Protein AF-G9QRS9-F1 (afdb_monomer)

Radius of gyration: 17.18 Å; Cα contacts (8 Å, |Δi|>4): 178; chains: 1; bounding box: 40×22×51 Å

Mean predicted aligned error: 3.53 Å

Structure (mmCIF, N/CA/C/O backbone):
data_AF-G9QRS9-F1
#
_entry.id   AF-G9QRS9-F1
#
loop_
_atom_site.group_PDB
_atom_site.id
_atom_site.type_symbol
_atom_site.lab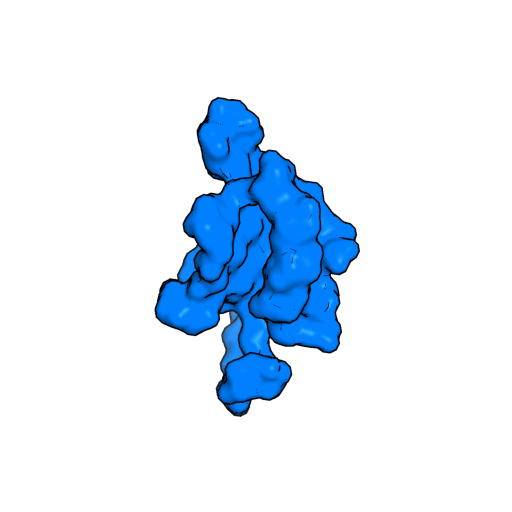el_atom_id
_atom_site.label_alt_id
_atom_site.label_comp_id
_atom_site.label_asym_id
_atom_site.label_entity_id
_atom_site.label_seq_id
_atom_site.pdbx_PDB_ins_code
_atom_site.Cartn_x
_atom_site.Cartn_y
_atom_site.Cartn_z
_atom_site.occupancy
_atom_site.B_iso_or_equiv
_atom_site.auth_seq_id
_atom_site.auth_comp_id
_atom_site.auth_asym_id
_atom_site.auth_atom_id
_atom_site.pdbx_PDB_model_num
ATOM 1 N N . VAL A 1 1 ? -3.409 -12.843 6.673 1.00 89.19 1 VAL A N 1
ATOM 2 C CA . VAL A 1 1 ? -2.156 -12.050 6.607 1.00 89.19 1 VAL A CA 1
ATOM 3 C C . VAL A 1 1 ? -1.038 -12.963 6.143 1.00 89.19 1 VAL A C 1
ATOM 5 O O . VAL A 1 1 ? -0.947 -14.068 6.663 1.00 89.19 1 VAL A O 1
ATOM 8 N N . LYS A 1 2 ? -0.252 -12.552 5.145 1.00 95.81 2 LYS A N 1
ATOM 9 C CA . LYS A 1 2 ? 0.792 -13.395 4.524 1.00 95.81 2 LYS A CA 1
ATOM 10 C C . LYS A 1 2 ? 2.198 -12.785 4.576 1.00 95.81 2 LYS A C 1
ATOM 12 O O . LYS A 1 2 ? 3.164 -13.448 4.230 1.00 95.81 2 LYS A O 1
ATOM 17 N N . GLY A 1 3 ? 2.317 -11.537 5.019 1.00 97.12 3 GLY A N 1
ATOM 18 C CA . GLY A 1 3 ? 3.588 -10.843 5.198 1.00 97.12 3 GLY A CA 1
ATOM 19 C C . GLY A 1 3 ? 3.394 -9.604 6.060 1.00 97.12 3 GLY A C 1
ATOM 20 O O . GLY A 1 3 ? 2.289 -9.061 6.111 1.00 97.12 3 GLY A O 1
ATOM 21 N N . LEU A 1 4 ? 4.452 -9.178 6.746 1.00 97.06 4 LEU A N 1
ATOM 22 C CA . LEU A 1 4 ? 4.439 -8.016 7.629 1.00 97.06 4 LEU A CA 1
ATOM 23 C C . LEU A 1 4 ? 5.805 -7.335 7.619 1.00 97.06 4 LEU A C 1
ATOM 25 O O . LEU A 1 4 ? 6.835 -8.001 7.715 1.00 97.06 4 LEU A O 1
ATOM 29 N N . ARG A 1 5 ? 5.808 -6.001 7.581 1.00 97.44 5 ARG A N 1
ATOM 30 C CA . ARG A 1 5 ? 6.998 -5.187 7.834 1.00 97.44 5 ARG A CA 1
ATOM 31 C C . ARG A 1 5 ? 6.631 -3.941 8.623 1.00 97.44 5 ARG A C 1
ATOM 33 O O . ARG A 1 5 ? 5.627 -3.295 8.349 1.00 97.44 5 ARG A O 1
ATOM 40 N N . GLN A 1 6 ? 7.484 -3.577 9.578 1.00 96.75 6 GLN A N 1
ATOM 41 C CA . GLN A 1 6 ? 7.361 -2.313 10.298 1.00 96.75 6 GLN A CA 1
ATOM 42 C C . GLN A 1 6 ? 8.429 -1.311 9.869 1.00 96.75 6 GLN A C 1
ATOM 44 O O . GLN A 1 6 ? 9.621 -1.631 9.813 1.00 96.75 6 GLN A O 1
ATOM 49 N N . PHE A 1 7 ? 8.005 -0.071 9.651 1.00 96.38 7 PHE A N 1
ATOM 50 C CA . PHE A 1 7 ? 8.874 1.068 9.379 1.00 96.38 7 PHE A CA 1
ATOM 51 C C . PHE A 1 7 ? 8.885 2.034 10.559 1.00 96.38 7 PHE A C 1
ATOM 53 O O . PHE A 1 7 ? 7.928 2.117 11.325 1.00 96.38 7 PHE A O 1
ATOM 60 N N . LYS A 1 8 ? 9.980 2.795 10.688 1.00 95.31 8 LYS A N 1
ATOM 61 C CA . LYS A 1 8 ? 10.140 3.830 11.726 1.00 95.31 8 LYS A CA 1
ATOM 62 C C . LYS A 1 8 ? 9.871 3.297 13.146 1.00 95.31 8 LYS A C 1
ATOM 64 O O . LYS A 1 8 ? 9.225 3.962 13.952 1.00 95.31 8 LYS A O 1
ATOM 69 N N . LYS A 1 9 ? 10.390 2.101 13.453 1.00 94.94 9 LYS A N 1
ATOM 70 C CA . LYS A 1 9 ? 10.217 1.387 14.737 1.00 94.94 9 LYS A CA 1
ATOM 71 C C . LYS A 1 9 ? 10.658 2.184 15.972 1.00 94.94 9 LYS A C 1
ATOM 73 O O . LYS A 1 9 ? 10.208 1.906 17.070 1.00 94.94 9 LYS A O 1
ATOM 78 N N . GLN A 1 10 ? 11.526 3.174 15.786 1.00 95.12 10 GLN A N 1
ATOM 79 C CA . GLN A 1 10 ? 11.988 4.097 16.821 1.00 95.12 10 GLN A CA 1
ATOM 80 C C . GLN A 1 10 ? 11.010 5.246 17.125 1.00 95.12 10 GLN A C 1
ATOM 82 O O . GLN A 1 10 ? 11.245 6.024 18.044 1.00 95.12 10 GLN A O 1
ATOM 87 N N . SER A 1 11 ? 9.961 5.420 16.317 1.00 93.94 11 SER A N 1
ATOM 88 C CA . SER A 1 11 ? 8.937 6.443 16.543 1.00 93.94 11 SER A CA 1
ATOM 89 C C . SER A 1 11 ? 7.872 5.953 17.527 1.00 93.94 11 SER A C 1
ATOM 91 O O . SER A 1 11 ? 7.732 4.755 17.756 1.00 93.94 11 SER A O 1
ATOM 93 N N . LYS A 1 12 ? 7.075 6.879 18.078 1.00 89.62 12 LYS A N 1
ATOM 94 C CA . LYS A 1 12 ? 5.943 6.538 18.962 1.00 89.62 12 LYS A CA 1
ATOM 95 C C . LYS A 1 12 ? 4.818 5.774 18.246 1.00 89.62 12 LYS A C 1
ATOM 97 O O . LYS A 1 12 ? 3.991 5.160 18.914 1.00 89.62 12 LYS A O 1
ATOM 102 N N . THR A 1 13 ? 4.805 5.816 16.914 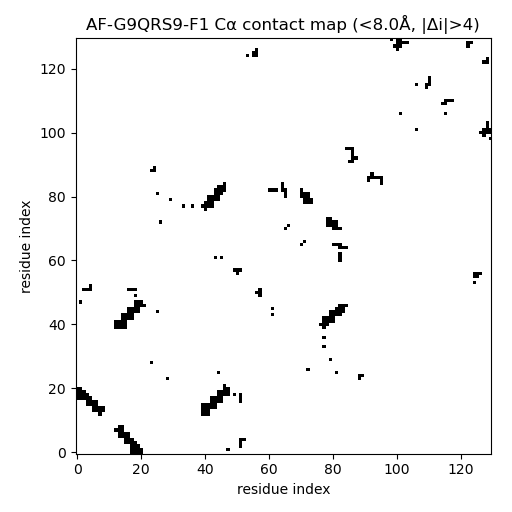1.00 92.94 13 THR A N 1
ATOM 103 C CA . THR A 1 13 ? 3.806 5.163 16.064 1.00 92.94 13 THR A CA 1
ATOM 104 C C . THR A 1 13 ? 4.509 4.520 14.868 1.00 92.94 13 THR A C 1
ATOM 106 O O . THR A 1 13 ? 4.518 5.094 13.776 1.00 92.94 13 THR A O 1
ATOM 109 N N . PRO A 1 14 ? 5.142 3.346 15.051 1.00 95.69 14 PRO A N 1
ATOM 110 C CA . PRO A 1 14 ? 5.672 2.578 13.934 1.00 95.69 14 PRO A CA 1
ATOM 111 C C . PRO A 1 14 ? 4.578 2.303 12.899 1.00 95.69 14 PRO A C 1
ATOM 113 O O . PRO A 1 14 ? 3.429 2.030 13.252 1.00 95.69 14 PRO A O 1
ATOM 116 N N . ILE A 1 15 ? 4.946 2.360 11.620 1.00 97.31 15 ILE A N 1
ATOM 117 C CA . ILE A 1 15 ? 4.031 2.057 10.516 1.00 97.31 15 ILE A CA 1
ATOM 118 C C . ILE A 1 15 ? 4.098 0.553 10.284 1.00 97.31 15 ILE A C 1
ATOM 120 O O . ILE A 1 15 ? 5.130 0.053 9.831 1.00 97.31 15 ILE A O 1
ATOM 124 N N . CYS A 1 16 ? 3.029 -0.164 10.610 1.00 97.75 16 CYS A N 1
ATOM 125 C CA . CYS A 1 16 ? 2.913 -1.595 10.371 1.00 97.75 16 CYS A CA 1
ATOM 126 C C . CYS A 1 16 ? 2.238 -1.823 9.020 1.00 97.75 16 CYS A C 1
ATOM 128 O O . CYS A 1 16 ? 1.069 -1.499 8.858 1.00 97.75 16 CYS A O 1
ATOM 130 N N . VAL A 1 17 ? 2.965 -2.369 8.050 1.00 98.31 17 VAL A N 1
ATOM 131 C CA . VAL A 1 17 ? 2.424 -2.711 6.732 1.00 98.31 17 VAL A CA 1
ATOM 132 C C . VAL A 1 17 ? 2.251 -4.220 6.653 1.00 98.31 17 VAL A C 1
ATOM 134 O O . VAL A 1 17 ? 3.200 -4.963 6.917 1.00 98.31 17 VAL A O 1
ATOM 137 N N . ILE A 1 18 ? 1.057 -4.680 6.285 1.00 98.19 18 ILE A N 1
ATOM 138 C CA . ILE A 1 18 ? 0.743 -6.102 6.143 1.00 98.19 18 ILE A CA 1
ATOM 139 C C . ILE A 1 18 ? 0.252 -6.436 4.739 1.00 98.19 18 ILE A C 1
ATOM 141 O O . ILE A 1 18 ? -0.519 -5.689 4.141 1.00 98.19 18 ILE A O 1
ATOM 145 N N . LYS A 1 19 ? 0.658 -7.608 4.244 1.00 98.00 19 LYS A N 1
ATOM 146 C CA . LYS A 1 19 ? 0.058 -8.219 3.057 1.00 98.00 19 LYS A CA 1
ATOM 147 C C . LYS A 1 19 ? -1.175 -9.008 3.444 1.00 98.00 19 LYS A C 1
ATOM 149 O O . LYS A 1 19 ? -1.112 -9.897 4.313 1.00 98.00 19 LYS A O 1
ATOM 154 N N . PHE A 1 20 ? -2.268 -8.739 2.751 1.00 96.81 20 PHE A N 1
ATOM 155 C CA . PHE A 1 20 ? -3.512 -9.457 2.932 1.00 96.81 20 PHE A CA 1
ATOM 156 C C . PHE A 1 20 ? -3.986 -10.051 1.610 1.00 96.81 20 PHE A C 1
ATOM 158 O O . PHE A 1 20 ? -4.206 -9.350 0.632 1.00 96.81 20 PHE A O 1
ATOM 165 N N . GLU A 1 21 ? -4.118 -11.373 1.601 1.00 95.19 21 GLU A N 1
ATOM 166 C CA . GLU A 1 21 ? -4.853 -12.089 0.568 1.00 95.19 21 GLU A CA 1
ATOM 167 C C . GLU A 1 21 ? -6.334 -11.927 0.899 1.00 95.19 21 GLU A C 1
ATOM 169 O O . GLU A 1 21 ? -6.811 -12.479 1.894 1.00 95.19 21 GLU A O 1
ATOM 174 N N . LYS A 1 22 ? -6.997 -11.054 0.142 1.00 91.31 22 LYS A N 1
ATOM 175 C CA . LYS A 1 22 ? -8.327 -10.553 0.461 1.00 91.31 22 LYS A CA 1
ATOM 176 C C . LYS A 1 22 ? -9.372 -11.651 0.279 1.00 91.31 22 LYS A C 1
ATOM 178 O O . LYS A 1 22 ? -9.639 -12.092 -0.830 1.00 91.31 22 LYS A O 1
ATOM 183 N N . ASP A 1 23 ? -9.949 -12.082 1.395 1.00 93.56 23 ASP A N 1
ATOM 184 C CA . ASP A 1 23 ? -11.054 -13.048 1.476 1.00 93.56 23 ASP A CA 1
ATOM 185 C C . ASP A 1 23 ? -12.302 -12.460 2.166 1.00 93.56 23 ASP A C 1
ATOM 187 O O . ASP A 1 23 ? -13.313 -13.140 2.321 1.00 93.56 23 ASP A O 1
ATOM 191 N N . ARG A 1 24 ? -12.207 -11.210 2.635 1.00 94.44 24 ARG A N 1
ATOM 192 C CA . ARG A 1 24 ? -13.242 -10.435 3.336 1.00 94.44 24 ARG A CA 1
ATOM 193 C C . ARG A 1 24 ? -12.872 -8.944 3.319 1.00 94.44 24 ARG A C 1
ATOM 195 O O . ARG A 1 24 ? -11.703 -8.627 3.069 1.00 94.44 24 ARG A O 1
ATOM 202 N N . PRO A 1 25 ? -13.797 -8.033 3.664 1.00 95.25 25 PRO A N 1
ATOM 203 C CA . PRO A 1 25 ? -13.482 -6.617 3.827 1.00 95.25 25 PRO A CA 1
ATOM 204 C C . PRO A 1 25 ? -12.367 -6.377 4.853 1.00 95.25 25 PRO A C 1
ATOM 206 O O . PRO A 1 25 ? -12.337 -6.989 5.928 1.00 95.25 25 PRO A O 1
ATOM 209 N N . VAL A 1 26 ? -11.470 -5.430 4.570 1.00 96.88 26 VAL A N 1
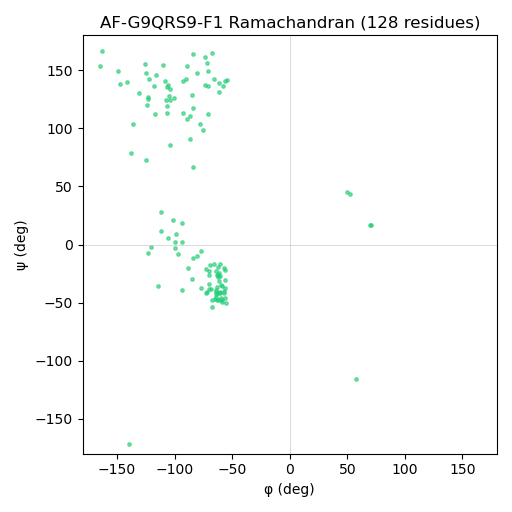ATOM 210 C CA . VAL A 1 26 ? -10.349 -5.111 5.473 1.00 96.88 26 VAL A CA 1
ATOM 211 C C . VAL A 1 26 ? -10.834 -4.600 6.828 1.00 96.88 26 VAL A C 1
ATOM 213 O O . VAL A 1 26 ? -10.190 -4.856 7.842 1.00 96.88 26 VAL A O 1
ATOM 216 N N . LYS A 1 27 ? -12.010 -3.968 6.888 1.00 96.00 27 LYS A N 1
ATOM 217 C CA . LYS A 1 27 ? -12.637 -3.561 8.151 1.00 96.00 27 LYS A CA 1
ATOM 218 C C . LYS A 1 27 ? -12.846 -4.737 9.112 1.00 96.00 27 LYS A C 1
ATOM 220 O O . LYS A 1 27 ? -12.561 -4.612 10.299 1.00 96.00 27 LYS A O 1
ATOM 225 N N . GLU A 1 28 ? -13.283 -5.891 8.607 1.00 96.38 28 GLU A N 1
ATOM 226 C CA . GLU A 1 28 ? -13.462 -7.095 9.428 1.00 96.38 28 GLU A CA 1
ATOM 227 C C . GLU A 1 28 ? -12.125 -7.678 9.886 1.00 96.38 28 GLU A C 1
ATOM 229 O O . GLU A 1 28 ? -11.994 -8.138 11.022 1.00 96.38 28 GLU A O 1
ATOM 234 N N . LEU A 1 29 ? -11.114 -7.650 9.010 1.00 97.19 29 LEU A N 1
ATOM 235 C CA . LEU A 1 29 ? -9.751 -8.017 9.385 1.00 97.19 29 LEU A CA 1
ATOM 236 C C . LEU A 1 29 ? -9.236 -7.101 10.502 1.00 97.19 29 LEU A C 1
ATOM 238 O O . LEU A 1 29 ? -8.689 -7.599 11.483 1.00 97.19 29 LEU A O 1
ATOM 242 N N . PHE A 1 30 ? -9.432 -5.788 10.374 1.00 97.94 30 PHE A N 1
ATOM 243 C CA . PHE A 1 30 ? -9.004 -4.807 11.361 1.00 97.94 30 PHE A CA 1
ATOM 244 C C . PHE A 1 30 ? -9.644 -5.075 12.723 1.00 97.94 30 PHE A C 1
ATOM 246 O O . PHE A 1 30 ? -8.917 -5.180 13.706 1.00 97.94 30 PHE A O 1
ATOM 253 N N . SER A 1 31 ? -10.961 -5.309 12.777 1.00 98.00 31 SER A N 1
ATOM 254 C CA . SER A 1 31 ? -11.651 -5.654 14.027 1.00 98.00 31 SER A CA 1
ATOM 255 C C . SER A 1 31 ? -11.058 -6.879 14.726 1.00 98.00 31 SER A C 1
ATOM 257 O O . SER A 1 31 ? -10.954 -6.885 15.948 1.00 98.00 31 SER A O 1
ATOM 259 N N . LYS A 1 32 ? -10.620 -7.899 13.974 1.00 97.31 32 LYS A N 1
ATOM 260 C CA . LYS A 1 32 ? -9.925 -9.065 14.546 1.00 97.31 32 LYS A CA 1
ATOM 261 C C . L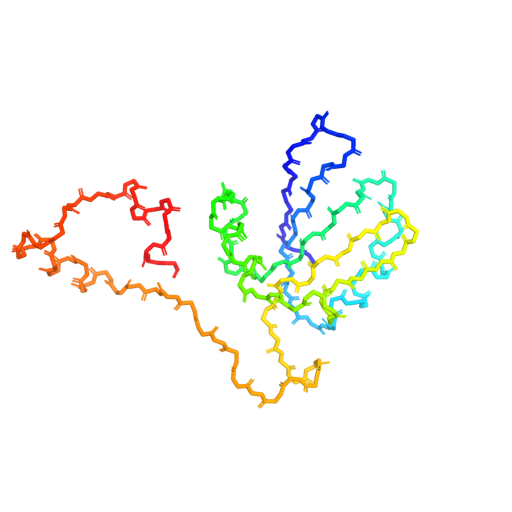YS A 1 32 ? -8.513 -8.717 15.020 1.00 97.31 32 LYS A C 1
ATOM 263 O O . LYS A 1 32 ? -8.091 -9.159 16.080 1.00 97.31 32 LYS A O 1
ATOM 268 N N . LEU A 1 33 ? -7.781 -7.909 14.254 1.00 97.50 33 LEU A N 1
ATOM 269 C CA . LEU A 1 33 ? -6.417 -7.505 14.602 1.00 97.50 33 LEU A CA 1
ATOM 270 C C . LEU A 1 33 ? -6.351 -6.570 15.815 1.00 97.50 33 LEU A C 1
ATOM 272 O O . LEU A 1 33 ? -5.286 -6.473 16.419 1.00 97.50 33 LEU A O 1
ATOM 276 N N . LEU A 1 34 ? -7.457 -5.936 16.220 1.00 97.75 34 LEU A N 1
ATOM 277 C CA . LEU A 1 34 ? -7.527 -5.149 17.458 1.00 97.75 34 LEU A CA 1
ATOM 278 C C . LEU A 1 34 ? -7.249 -5.970 18.728 1.00 97.75 34 LEU A C 1
ATOM 280 O O . LEU A 1 34 ? -6.896 -5.384 19.748 1.00 97.75 34 LEU A O 1
ATOM 284 N N . GLU A 1 35 ? -7.307 -7.306 18.677 1.00 97.50 35 GLU A N 1
ATOM 285 C CA . GLU A 1 35 ? -6.779 -8.166 19.749 1.00 97.50 35 GLU A CA 1
ATOM 286 C C . GLU A 1 35 ? -5.292 -7.873 20.038 1.00 97.50 35 GLU A C 1
ATOM 288 O O . GLU A 1 35 ? -4.843 -7.939 21.179 1.00 97.50 35 GLU A O 1
ATOM 293 N N . PHE A 1 36 ? -4.540 -7.443 19.020 1.00 95.44 36 PHE A N 1
ATOM 294 C CA . PHE A 1 36 ? -3.117 -7.104 19.088 1.00 95.44 36 PHE A CA 1
ATOM 295 C C . PHE A 1 36 ? -2.858 -5.591 19.148 1.00 95.44 36 PHE A C 1
ATOM 297 O O . PHE A 1 36 ? -1.761 -5.140 18.808 1.00 95.44 36 PHE A O 1
ATOM 304 N N . LYS A 1 37 ? -3.848 -4.787 19.558 1.00 94.38 37 LYS A N 1
ATOM 305 C CA . LYS A 1 37 ? -3.789 -3.312 19.530 1.00 94.38 37 LYS A CA 1
ATOM 306 C C . LYS A 1 37 ? -2.626 -2.683 20.302 1.00 94.38 37 LYS A C 1
ATOM 308 O O . LYS A 1 37 ? -2.271 -1.543 20.028 1.00 94.38 37 LYS A O 1
ATOM 313 N N . GLU A 1 38 ? -2.014 -3.405 21.238 1.00 92.94 38 GLU A N 1
ATOM 314 C CA . GLU A 1 38 ? -0.828 -2.937 21.972 1.00 92.94 38 GLU A CA 1
ATOM 315 C C . GLU A 1 38 ? 0.446 -2.931 21.107 1.00 92.94 38 GLU A C 1
ATOM 317 O O . GLU A 1 38 ? 1.397 -2.208 21.402 1.00 92.94 38 GLU A O 1
ATOM 322 N N . PHE A 1 39 ? 0.469 -3.702 20.014 1.00 91.88 39 PHE A N 1
ATOM 323 C CA . PHE A 1 39 ? 1.653 -3.893 19.168 1.00 91.88 39 PHE A CA 1
ATOM 324 C C . PHE A 1 39 ? 1.688 -3.000 17.925 1.00 91.88 39 PHE A C 1
ATOM 326 O O . PHE A 1 39 ? 2.700 -2.966 17.220 1.00 91.88 39 PHE A O 1
ATOM 333 N N . PHE A 1 40 ? 0.607 -2.280 17.626 1.00 94.25 40 PHE A N 1
ATOM 334 C CA . PHE A 1 40 ? 0.560 -1.347 16.506 1.00 94.25 40 PHE A CA 1
ATOM 335 C C . PHE A 1 40 ? -0.383 -0.191 16.811 1.00 94.25 40 PHE A C 1
ATOM 337 O O . PHE A 1 40 ? -1.384 -0.374 17.481 1.00 94.25 40 PHE A O 1
ATOM 344 N N . LYS A 1 41 ? -0.096 0.988 16.258 1.00 95.81 41 LYS A N 1
ATOM 345 C CA . LYS A 1 41 ? -1.045 2.113 16.234 1.00 95.81 41 LYS A CA 1
ATOM 346 C C . LYS A 1 41 ? -1.476 2.465 14.820 1.00 95.81 41 LYS A C 1
ATOM 348 O O . LYS A 1 41 ? -2.628 2.797 14.610 1.00 95.81 41 LYS A O 1
ATOM 353 N N . LEU A 1 42 ? -0.577 2.352 13.844 1.00 97.81 42 LEU A N 1
ATOM 354 C CA . LEU A 1 42 ? -0.881 2.570 12.434 1.00 97.81 42 LEU A CA 1
ATOM 355 C C . LEU A 1 42 ? -0.655 1.275 11.659 1.00 97.81 42 LEU A C 1
ATOM 357 O O . LEU A 1 42 ? 0.481 0.817 11.522 1.00 97.81 42 LEU A O 1
ATOM 361 N N . LEU A 1 43 ? -1.747 0.702 11.167 1.00 98.38 43 LEU A N 1
ATOM 362 C CA . LEU A 1 43 ? -1.775 -0.455 10.289 1.00 98.38 43 LEU A CA 1
ATOM 363 C C . LEU A 1 43 ? -2.077 0.000 8.861 1.00 98.38 43 LEU A C 1
ATOM 365 O O . LEU A 1 43 ? -2.997 0.776 8.630 1.00 98.38 43 LEU A O 1
ATOM 369 N N . VAL A 1 44 ? -1.319 -0.501 7.898 1.00 98.44 44 VAL A N 1
ATOM 370 C CA . VAL A 1 44 ? -1.548 -0.304 6.469 1.00 98.44 44 VAL A CA 1
ATOM 371 C C . VAL A 1 44 ? -1.681 -1.679 5.835 1.00 98.44 44 VAL A C 1
ATOM 373 O O . VAL A 1 44 ? -0.806 -2.530 5.997 1.00 98.44 44 VAL A O 1
ATOM 376 N N . VAL A 1 45 ? -2.779 -1.910 5.130 1.0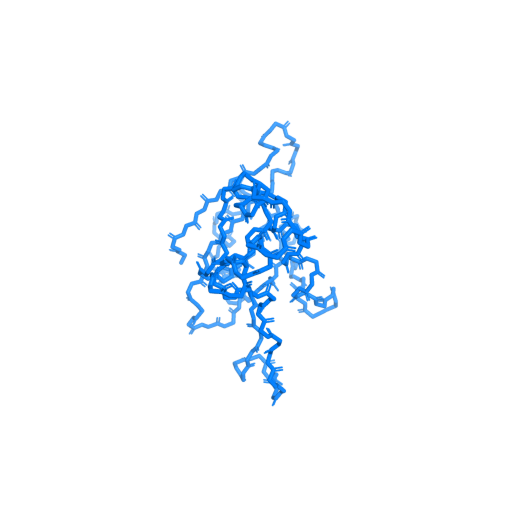0 98.38 45 VAL A N 1
ATOM 377 C CA . VAL A 1 45 ? -3.088 -3.196 4.506 1.00 98.38 45 VAL A CA 1
ATOM 378 C C . VAL A 1 45 ? -2.918 -3.051 3.004 1.00 98.38 45 VAL A C 1
ATOM 380 O O . VAL A 1 45 ? -3.516 -2.165 2.403 1.00 98.38 45 VAL A O 1
ATOM 383 N N . VAL A 1 46 ? -2.079 -3.896 2.407 1.00 97.81 46 VAL A N 1
ATOM 384 C CA . VAL A 1 46 ? -1.785 -3.884 0.969 1.00 97.81 46 VAL A CA 1
ATOM 385 C C . VAL A 1 46 ? -2.034 -5.258 0.353 1.00 97.81 46 VAL A C 1
ATOM 387 O O . VAL A 1 46 ? -1.945 -6.286 1.034 1.00 97.81 46 VAL A O 1
ATOM 390 N N . ASP A 1 47 ? -2.308 -5.274 -0.950 1.00 95.62 47 ASP A N 1
ATOM 391 C CA . ASP A 1 47 ? -2.478 -6.515 -1.706 1.00 95.62 47 ASP A CA 1
ATOM 392 C C . ASP A 1 47 ? -1.166 -7.311 -1.829 1.00 95.62 47 ASP A C 1
ATOM 394 O O . ASP A 1 47 ? -0.059 -6.790 -1.626 1.00 95.62 47 ASP A O 1
ATOM 398 N N . MET A 1 48 ? -1.293 -8.582 -2.213 1.00 95.00 48 MET A N 1
ATOM 399 C CA . MET A 1 48 ? -0.207 -9.565 -2.248 1.00 95.00 48 MET A CA 1
ATOM 400 C C . MET A 1 48 ? 0.955 -9.215 -3.185 1.00 95.00 48 MET A C 1
ATOM 402 O O . MET A 1 48 ? 2.097 -9.559 -2.864 1.00 95.00 48 MET A O 1
ATOM 406 N N . GLN A 1 49 ? 0.697 -8.514 -4.287 1.00 91.94 49 GLN A N 1
ATOM 407 C CA . GLN A 1 49 ? 1.698 -8.133 -5.287 1.00 91.94 49 GLN A CA 1
ATOM 408 C C . GLN A 1 49 ? 2.689 -7.067 -4.794 1.00 91.94 49 GLN A C 1
ATOM 410 O O . GLN A 1 49 ? 3.807 -7.000 -5.281 1.00 91.94 49 GLN A O 1
ATOM 415 N N . ASN A 1 50 ? 2.337 -6.264 -3.783 1.00 94.06 50 ASN A N 1
ATOM 416 C CA . ASN A 1 50 ? 3.189 -5.154 -3.335 1.00 94.06 50 ASN A CA 1
ATOM 417 C C . ASN A 1 50 ? 4.447 -5.652 -2.611 1.00 94.06 50 ASN A C 1
ATOM 419 O O . ASN A 1 50 ? 4.348 -6.504 -1.735 1.00 94.06 50 ASN A O 1
ATOM 423 N N . TYR A 1 51 ? 5.633 -5.109 -2.873 1.00 94.94 51 TYR A N 1
ATOM 424 C CA . TYR A 1 51 ? 6.850 -5.528 -2.167 1.00 94.94 51 TYR A CA 1
ATOM 425 C C . TYR A 1 51 ? 7.000 -4.792 -0.831 1.00 94.94 51 TYR A C 1
ATOM 427 O O . TYR A 1 51 ? 7.176 -3.577 -0.789 1.00 94.94 51 TYR A O 1
ATOM 435 N N . LEU A 1 52 ? 6.986 -5.530 0.288 1.00 96.88 52 LEU A N 1
ATOM 436 C CA . LEU A 1 52 ? 7.114 -4.921 1.619 1.00 96.88 52 LEU A CA 1
ATOM 437 C C . LEU A 1 52 ? 8.471 -4.235 1.821 1.00 96.88 52 LEU A C 1
ATOM 439 O O . LEU A 1 52 ? 8.598 -3.323 2.631 1.00 96.88 52 LEU A O 1
ATOM 443 N N . GLU A 1 53 ? 9.481 -4.645 1.061 1.00 95.56 53 GLU A N 1
ATOM 444 C CA . GLU A 1 53 ? 10.861 -4.200 1.231 1.00 95.56 53 GLU A CA 1
ATOM 445 C C . GLU A 1 53 ? 11.121 -2.870 0.518 1.00 95.56 53 GLU A C 1
ATOM 447 O O . GLU A 1 53 ? 12.147 -2.238 0.774 1.00 95.56 53 GLU A O 1
ATOM 452 N N . ASN A 1 54 ? 10.178 -2.429 -0.324 1.00 95.50 54 ASN A N 1
ATOM 453 C CA . ASN A 1 54 ? 10.266 -1.219 -1.123 1.00 95.50 54 ASN A CA 1
ATOM 454 C C . ASN A 1 54 ? 9.397 -0.086 -0.537 1.00 95.50 54 ASN A C 1
ATOM 456 O O . ASN A 1 54 ? 8.256 0.117 -0.957 1.00 95.50 54 ASN A O 1
ATOM 460 N N . PRO A 1 55 ? 9.911 0.706 0.425 1.00 95.44 55 PRO A N 1
ATOM 461 C CA . PRO A 1 55 ? 9.141 1.791 1.034 1.00 95.44 55 PRO A CA 1
ATOM 462 C C . PRO A 1 55 ? 8.733 2.884 0.041 1.00 95.44 55 PRO A C 1
ATOM 464 O O . PRO A 1 55 ? 7.742 3.568 0.284 1.00 95.44 55 PRO A O 1
ATOM 467 N N . TYR A 1 56 ? 9.490 3.073 -1.046 1.00 95.06 56 TYR A N 1
ATOM 468 C CA . TYR A 1 56 ? 9.172 4.084 -2.050 1.00 95.06 56 TYR A CA 1
ATOM 469 C C . TYR A 1 56 ? 7.885 3.714 -2.789 1.00 95.06 56 TYR A C 1
ATOM 471 O O . TYR A 1 56 ? 6.931 4.493 -2.795 1.00 95.06 56 TYR A O 1
ATOM 479 N N . MET A 1 57 ? 7.833 2.502 -3.347 1.00 95.00 57 MET A N 1
ATOM 480 C CA . MET A 1 57 ? 6.650 2.046 -4.073 1.00 95.00 57 MET A CA 1
ATOM 481 C C . MET A 1 57 ? 5.475 1.784 -3.139 1.00 95.00 57 MET A C 1
ATOM 483 O O . MET A 1 57 ? 4.355 2.125 -3.494 1.00 95.00 57 MET A O 1
ATOM 487 N N . LEU A 1 58 ? 5.697 1.310 -1.909 1.00 96.06 58 LEU A N 1
ATOM 488 C CA . LEU A 1 58 ? 4.620 1.226 -0.918 1.00 96.06 58 LEU A CA 1
ATOM 489 C C . LEU A 1 58 ? 3.947 2.578 -0.674 1.00 96.06 58 LEU A C 1
ATOM 491 O O . LEU A 1 58 ? 2.722 2.638 -0.656 1.00 96.06 58 LEU A O 1
ATOM 495 N N . LEU A 1 59 ? 4.722 3.655 -0.506 1.00 95.56 59 LEU A N 1
ATOM 496 C CA . LEU A 1 59 ? 4.151 4.990 -0.330 1.00 95.56 59 LEU A CA 1
ATOM 497 C C . LEU A 1 59 ? 3.281 5.368 -1.532 1.00 95.56 59 LEU A C 1
ATOM 499 O O . LEU A 1 59 ? 2.129 5.743 -1.342 1.00 95.56 59 LEU A O 1
ATOM 503 N N . TRP A 1 60 ? 3.813 5.201 -2.748 1.00 94.19 60 TRP A N 1
ATOM 504 C CA . TRP A 1 60 ? 3.083 5.457 -3.990 1.00 94.19 60 TRP A CA 1
ATOM 505 C C . TRP A 1 60 ? 1.775 4.659 -4.070 1.00 94.19 60 TRP A C 1
ATOM 507 O O . TRP A 1 60 ? 0.716 5.233 -4.318 1.00 94.19 60 TRP A O 1
ATOM 517 N N . ARG A 1 61 ? 1.823 3.344 -3.833 1.00 92.56 61 ARG A N 1
ATOM 518 C CA . ARG A 1 61 ? 0.662 2.446 -3.926 1.00 92.56 61 ARG A CA 1
ATOM 519 C C . ARG A 1 61 ? -0.392 2.801 -2.886 1.00 92.56 61 ARG A C 1
ATOM 521 O O . ARG A 1 61 ? -1.560 2.921 -3.230 1.00 92.56 61 ARG A O 1
ATOM 528 N N . VAL A 1 62 ? 0.019 3.051 -1.644 1.00 95.38 62 VAL A N 1
ATOM 529 C CA . VAL A 1 62 ? -0.900 3.435 -0.567 1.00 95.38 62 VAL A CA 1
ATOM 530 C C . VAL A 1 62 ? -1.612 4.737 -0.898 1.00 95.38 62 VAL A C 1
ATOM 532 O O . VAL A 1 62 ? -2.829 4.790 -0.804 1.00 95.38 62 VAL A O 1
ATOM 535 N N . THR A 1 63 ? -0.897 5.773 -1.337 1.00 94.38 63 THR A N 1
ATOM 536 C CA . THR A 1 63 ? -1.537 7.063 -1.634 1.00 94.38 63 THR A CA 1
ATOM 537 C C . THR A 1 63 ? -2.433 7.032 -2.869 1.00 94.38 63 THR A C 1
ATOM 539 O O . THR A 1 63 ? -3.353 7.837 -2.950 1.00 94.38 63 THR A O 1
ATOM 542 N N . ASN A 1 64 ? -2.181 6.129 -3.823 1.00 92.25 64 ASN A N 1
ATOM 543 C CA . ASN A 1 64 ? -2.994 6.002 -5.037 1.00 92.25 64 ASN A CA 1
ATOM 544 C C . ASN A 1 64 ? -4.189 5.046 -4.882 1.00 92.25 64 ASN A C 1
ATOM 546 O O . ASN A 1 64 ? -5.141 5.153 -5.651 1.00 92.25 64 ASN A O 1
ATOM 550 N N . ASN A 1 65 ? -4.165 4.135 -3.903 1.00 92.38 65 ASN A N 1
ATOM 551 C CA . ASN A 1 65 ? -5.203 3.113 -3.735 1.00 92.38 65 ASN A CA 1
ATOM 552 C C . ASN A 1 65 ? -6.254 3.446 -2.667 1.00 92.38 65 ASN A C 1
ATOM 554 O O . ASN A 1 65 ? -7.129 2.617 -2.418 1.00 92.38 65 ASN A O 1
ATOM 558 N N . ILE A 1 66 ? -6.182 4.618 -2.030 1.00 94.81 66 ILE A N 1
ATOM 559 C CA . ILE A 1 66 ? -7.105 4.986 -0.951 1.00 94.81 66 ILE A CA 1
ATOM 560 C C . ILE A 1 66 ? -7.981 6.182 -1.303 1.00 94.81 66 ILE A C 1
ATOM 562 O O . ILE A 1 66 ? -7.546 7.152 -1.921 1.00 94.81 66 ILE A O 1
ATOM 566 N N . ASP A 1 67 ? -9.204 6.136 -0.794 1.00 94.00 67 ASP A N 1
ATOM 567 C CA . ASP A 1 67 ? -10.026 7.297 -0.491 1.00 94.00 67 ASP A CA 1
ATOM 568 C C . ASP A 1 67 ? -10.017 7.522 1.029 1.00 94.00 67 ASP A C 1
ATOM 570 O O . ASP A 1 67 ? -10.349 6.626 1.807 1.00 94.00 67 ASP A O 1
ATOM 574 N N . ALA A 1 68 ? -9.633 8.722 1.473 1.00 92.62 68 ALA A N 1
ATOM 575 C CA . ALA A 1 68 ? -9.434 9.003 2.896 1.00 92.62 68 ALA A CA 1
ATOM 576 C C . ALA A 1 68 ? -10.714 8.883 3.745 1.00 92.62 68 ALA A C 1
ATOM 578 O O . ALA A 1 68 ? -10.616 8.624 4.943 1.00 92.62 68 ALA A O 1
ATOM 579 N N . LEU A 1 69 ? -11.900 9.077 3.157 1.00 92.88 69 LEU A N 1
ATOM 580 C CA . LEU A 1 69 ? -13.174 8.991 3.875 1.00 92.88 69 LEU A CA 1
ATOM 581 C C . LEU A 1 69 ? -13.691 7.554 3.959 1.00 92.88 69 LEU A C 1
ATOM 583 O O . LEU A 1 69 ? -14.387 7.211 4.914 1.00 92.88 69 LEU A O 1
ATOM 587 N N . ARG A 1 70 ? -13.372 6.720 2.966 1.00 93.31 70 ARG A N 1
ATOM 588 C CA . ARG A 1 70 ? -13.856 5.335 2.881 1.00 93.31 70 ARG A CA 1
ATOM 589 C C . ARG A 1 70 ? -12.891 4.317 3.488 1.00 93.31 70 ARG A C 1
ATOM 591 O O . ARG A 1 70 ? -13.337 3.365 4.128 1.00 93.31 70 ARG A O 1
ATOM 598 N N . ASP A 1 71 ? -11.591 4.512 3.284 1.00 96.69 71 ASP A N 1
ATOM 599 C CA . ASP A 1 71 ? -10.581 3.457 3.447 1.00 96.69 71 ASP A CA 1
ATOM 600 C C . 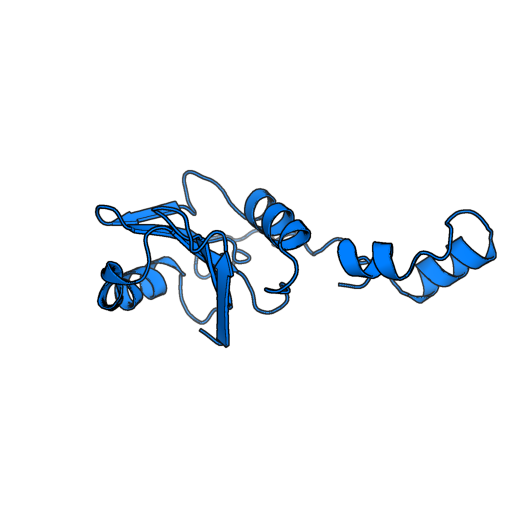ASP A 1 71 ? -9.737 3.611 4.722 1.00 96.69 71 ASP A C 1
ATOM 602 O O . ASP A 1 71 ? -8.791 2.856 4.949 1.00 96.69 71 ASP A O 1
ATOM 606 N N . ILE A 1 72 ? -10.073 4.585 5.573 1.00 97.75 72 ILE A N 1
ATOM 607 C CA . ILE A 1 72 ? -9.448 4.778 6.882 1.00 97.75 72 ILE A CA 1
ATOM 608 C C . ILE A 1 72 ? -10.425 4.349 7.976 1.00 97.75 72 ILE A C 1
ATOM 610 O O . ILE A 1 72 ? -11.500 4.924 8.142 1.00 97.75 72 ILE A O 1
ATOM 614 N N . TYR A 1 73 ? -10.023 3.355 8.765 1.00 97.69 73 TYR A N 1
ATOM 615 C CA . TYR A 1 73 ? -10.758 2.884 9.936 1.00 97.69 73 TYR A CA 1
ATOM 616 C C . TYR A 1 73 ? -10.035 3.296 11.215 1.00 97.69 73 TYR A C 1
ATOM 618 O O . TYR A 1 73 ? -8.806 3.251 11.286 1.00 97.69 73 TYR A O 1
ATOM 626 N N . ILE A 1 74 ? -10.801 3.691 12.231 1.00 97.62 74 ILE A N 1
ATOM 627 C CA . ILE A 1 74 ? -10.276 4.214 13.495 1.00 97.62 74 ILE A CA 1
ATOM 628 C C . ILE A 1 74 ? -10.971 3.494 14.652 1.00 97.62 74 ILE A C 1
ATOM 630 O O . ILE A 1 74 ? -12.199 3.426 14.679 1.00 97.62 74 ILE A O 1
ATOM 634 N N . ASP A 1 75 ? -10.184 2.989 15.601 1.00 97.56 75 ASP A N 1
ATOM 635 C CA . ASP A 1 75 ? -10.637 2.458 16.890 1.00 97.56 75 ASP A CA 1
ATOM 636 C C . ASP A 1 75 ? -9.715 2.981 18.002 1.00 97.56 75 ASP A C 1
ATOM 638 O O . ASP A 1 75 ? -8.567 2.559 18.132 1.00 97.56 75 ASP A O 1
ATOM 642 N N . GLY A 1 76 ? -10.182 3.967 18.772 1.00 96.06 76 GLY A N 1
ATOM 643 C CA . GLY A 1 76 ? -9.356 4.631 19.785 1.00 96.06 76 GLY A CA 1
ATOM 644 C C . GLY A 1 76 ? -8.085 5.256 19.192 1.00 96.06 76 GLY A C 1
ATOM 645 O O . GLY A 1 76 ? -8.160 6.189 18.396 1.00 96.06 76 GLY A O 1
ATOM 646 N N . GLU A 1 77 ? -6.915 4.750 19.598 1.00 95.38 77 GLU A N 1
ATOM 647 C CA . GLU A 1 77 ? -5.602 5.181 19.086 1.00 95.38 77 GLU A CA 1
ATOM 648 C C . GLU A 1 77 ? -5.083 4.320 17.918 1.00 95.38 77 GLU A C 1
ATOM 650 O O . GLU A 1 77 ? -3.960 4.528 17.444 1.00 95.38 77 GLU A O 1
ATOM 655 N N . ASN A 1 78 ? -5.866 3.338 17.470 1.00 97.38 78 ASN A N 1
ATOM 656 C CA . ASN A 1 78 ? -5.505 2.405 16.416 1.00 97.38 78 ASN A CA 1
ATOM 657 C C . ASN A 1 78 ? -6.151 2.836 15.095 1.00 97.38 78 ASN A C 1
ATOM 659 O O . ASN A 1 78 ? -7.364 3.006 14.990 1.00 97.38 78 ASN A O 1
ATOM 663 N N . PHE A 1 79 ? -5.325 2.973 14.067 1.00 97.62 79 PHE A N 1
ATOM 664 C CA . PHE A 1 79 ? -5.694 3.392 12.723 1.00 97.62 79 PHE A CA 1
ATOM 665 C C . PHE A 1 79 ? -5.381 2.264 11.749 1.00 97.62 79 PHE A C 1
ATOM 667 O O . PHE A 1 79 ? -4.302 1.670 11.806 1.00 97.62 79 PHE A O 1
ATOM 674 N N . CYS A 1 80 ? -6.299 2.003 10.828 1.00 98.31 80 CYS A N 1
ATOM 675 C CA . CYS A 1 80 ? -6.104 1.083 9.721 1.00 98.31 80 CYS A CA 1
ATOM 676 C C . CYS A 1 80 ? -6.347 1.810 8.404 1.00 98.31 80 CYS A C 1
ATOM 678 O O . CYS A 1 80 ? -7.400 2.407 8.212 1.00 98.31 80 CYS A O 1
ATOM 680 N N . VAL A 1 81 ? -5.374 1.731 7.503 1.00 98.44 81 VAL A N 1
ATOM 681 C CA . VAL A 1 81 ? -5.458 2.233 6.133 1.00 98.44 81 VAL A CA 1
ATOM 682 C C . VAL A 1 81 ? -5.597 1.037 5.204 1.00 98.44 81 VAL A C 1
ATOM 684 O O . VAL A 1 81 ? -4.671 0.233 5.077 1.00 98.44 81 VAL A O 1
ATOM 687 N N . ASP A 1 82 ? -6.753 0.910 4.568 1.00 97.62 82 ASP A N 1
ATOM 688 C CA . ASP A 1 82 ? -7.013 -0.119 3.574 1.00 97.62 82 ASP A CA 1
ATOM 689 C C . ASP A 1 82 ? -6.573 0.339 2.174 1.00 97.62 82 ASP A C 1
ATOM 691 O O . ASP A 1 82 ? -7.351 0.901 1.406 1.00 97.62 82 ASP A O 1
ATOM 695 N N . ALA A 1 83 ? -5.327 0.034 1.819 1.00 97.12 83 ALA A N 1
ATOM 696 C CA . ALA A 1 83 ? -4.758 0.287 0.497 1.00 97.12 83 ALA A CA 1
ATOM 697 C C . ALA A 1 83 ? -4.872 -0.918 -0.461 1.00 97.12 83 ALA A C 1
ATOM 699 O O . ALA A 1 83 ? -4.142 -0.994 -1.456 1.00 97.12 83 ALA A O 1
ATOM 700 N N . THR A 1 84 ? -5.759 -1.875 -0.169 1.00 95.94 84 THR A N 1
ATOM 701 C CA . THR A 1 84 ? -6.065 -2.980 -1.089 1.00 95.94 84 THR A CA 1
ATOM 702 C C . THR A 1 84 ? -6.874 -2.488 -2.282 1.00 95.94 84 THR A C 1
ATOM 704 O O . THR A 1 84 ? -7.565 -1.467 -2.210 1.00 95.94 84 THR A O 1
ATOM 707 N N . SER A 1 85 ? -6.805 -3.222 -3.383 1.00 93.75 85 SER A N 1
ATOM 708 C CA . SER A 1 85 ? -7.669 -3.001 -4.538 1.00 93.75 85 SER A CA 1
ATOM 709 C C . SER A 1 85 ? -9.129 -3.203 -4.137 1.00 93.75 85 SER A C 1
ATOM 711 O O . SER A 1 85 ? -9.432 -4.118 -3.366 1.00 93.75 85 SER A O 1
ATOM 713 N N . LYS A 1 86 ? -10.034 -2.344 -4.620 1.00 92.81 86 LYS A N 1
ATOM 714 C CA . LYS A 1 86 ? -11.456 -2.433 -4.265 1.00 92.81 86 LYS A CA 1
ATO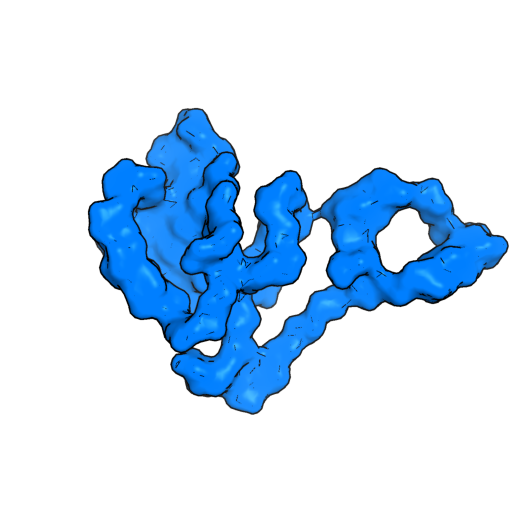M 715 C C . LYS A 1 86 ? -12.235 -3.258 -5.269 1.00 92.81 86 LYS A C 1
ATOM 717 O O . LYS A 1 86 ? -12.007 -3.158 -6.474 1.00 92.81 86 LYS A O 1
ATOM 722 N N . ASP A 1 87 ? -13.164 -4.043 -4.749 1.00 90.31 87 ASP A N 1
ATOM 723 C CA . ASP A 1 87 ? -13.982 -4.967 -5.525 1.00 90.31 87 ASP A CA 1
ATOM 724 C C . ASP A 1 87 ? -15.443 -4.975 -5.040 1.00 90.31 87 ASP A C 1
ATOM 726 O O . ASP A 1 87 ? -15.880 -4.147 -4.228 1.00 90.31 87 ASP A O 1
ATOM 730 N N . GLU A 1 88 ? -16.227 -5.912 -5.571 1.00 88.06 88 GLU A N 1
ATOM 731 C CA . GLU A 1 88 ? -17.647 -6.049 -5.254 1.00 88.06 88 GLU A CA 1
ATOM 732 C C . GLU A 1 88 ? -17.913 -6.343 -3.770 1.00 88.06 88 GLU A C 1
ATOM 734 O O . GLU A 1 88 ? -18.981 -5.976 -3.275 1.00 88.06 88 GLU A O 1
ATOM 739 N N . LEU A 1 89 ? -16.952 -6.919 -3.028 1.00 86.38 89 LEU A N 1
ATOM 740 C CA . LEU A 1 89 ? -17.089 -7.166 -1.584 1.00 86.38 89 LEU A CA 1
ATOM 741 C C . LEU A 1 89 ? -17.245 -5.860 -0.793 1.00 86.38 89 LEU A C 1
ATOM 743 O O . LEU A 1 89 ? -17.735 -5.870 0.335 1.00 86.38 89 LEU A O 1
ATOM 747 N N . GLU A 1 90 ? -16.850 -4.732 -1.382 1.00 85.31 90 GLU A N 1
ATOM 748 C CA . GLU A 1 90 ? -16.925 -3.393 -0.789 1.00 85.31 90 GLU A CA 1
ATOM 749 C C . GLU A 1 90 ? -17.947 -2.497 -1.499 1.00 85.31 90 GLU A C 1
ATOM 751 O O . GLU A 1 90 ? -17.978 -1.284 -1.285 1.00 85.31 90 GLU A O 1
ATOM 756 N N . GLY A 1 91 ? -18.786 -3.082 -2.361 1.00 85.19 91 GLY A N 1
ATOM 757 C CA . GLY A 1 91 ? -19.751 -2.345 -3.173 1.00 85.19 91 GLY A CA 1
ATOM 758 C C . GLY A 1 91 ? -19.106 -1.509 -4.282 1.00 85.19 91 GLY A C 1
ATOM 759 O O . GLY A 1 91 ? -19.755 -0.611 -4.823 1.00 85.19 91 GLY A O 1
ATOM 760 N N . TYR A 1 92 ? -17.842 -1.778 -4.631 1.00 85.88 92 TYR A N 1
ATOM 761 C CA . TYR A 1 92 ? -17.160 -1.114 -5.735 1.00 85.88 92 TYR A CA 1
ATOM 762 C C . TYR A 1 92 ? -17.406 -1.882 -7.038 1.00 85.88 92 TYR A C 1
ATOM 764 O O . TYR A 1 92 ? -16.884 -2.969 -7.249 1.00 85.88 92 TYR A O 1
ATOM 772 N N . THR A 1 93 ? -18.220 -1.310 -7.925 1.00 87.62 93 THR A N 1
ATOM 773 C CA . THR A 1 93 ? -18.678 -1.975 -9.162 1.00 87.62 93 THR A CA 1
ATOM 774 C C . THR A 1 93 ? -17.905 -1.553 -10.413 1.00 87.62 93 THR A C 1
ATOM 776 O O . THR A 1 93 ? -18.169 -2.040 -11.511 1.00 87.62 93 THR A O 1
ATOM 779 N N . ARG A 1 94 ? -16.960 -0.615 -10.282 1.00 87.06 94 ARG A N 1
ATOM 780 C CA . ARG A 1 94 ? -16.080 -0.192 -11.381 1.00 87.06 94 ARG A CA 1
ATOM 781 C C . ARG A 1 94 ? -14.828 -1.070 -11.389 1.00 87.06 94 ARG A C 1
ATOM 783 O O . ARG A 1 94 ? -14.416 -1.566 -10.349 1.00 87.06 94 ARG A O 1
ATOM 790 N N . GLY A 1 95 ? -14.193 -1.226 -12.549 1.00 85.31 95 GLY A N 1
ATOM 791 C CA .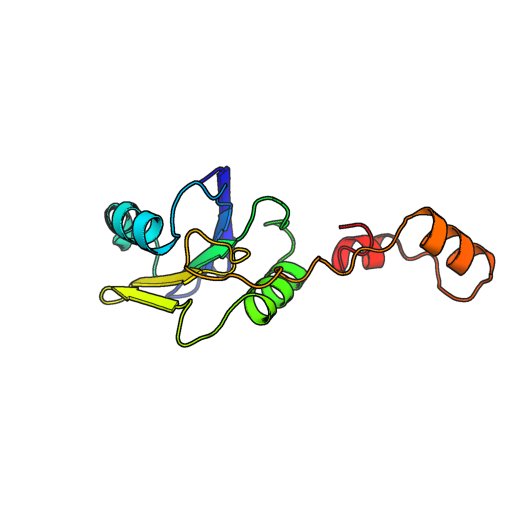 GLY A 1 95 ? -12.887 -1.885 -12.616 1.00 85.31 95 GLY A CA 1
ATOM 792 C C . GLY A 1 95 ? -11.845 -1.111 -11.805 1.00 85.31 95 GLY A C 1
ATOM 793 O O . GLY A 1 95 ? -11.744 0.111 -11.948 1.00 85.31 95 GLY A O 1
ATOM 794 N N . TRP A 1 96 ? -11.090 -1.810 -10.955 1.00 89.94 96 TRP A N 1
ATOM 795 C CA . TRP A 1 96 ? -9.973 -1.205 -10.236 1.00 89.94 96 TRP A CA 1
ATOM 796 C C . TRP A 1 96 ? -8.795 -0.962 -11.193 1.00 89.94 96 TRP A C 1
ATOM 798 O O . TRP A 1 96 ? -8.515 -1.829 -12.027 1.00 89.94 96 TRP A O 1
ATOM 808 N N . PRO A 1 97 ? -8.104 0.192 -11.124 1.00 86.81 97 PRO A N 1
ATOM 809 C CA . PRO A 1 97 ? -6.964 0.463 -11.993 1.00 86.81 97 PRO A CA 1
ATOM 810 C C . PRO A 1 97 ? -5.861 -0.592 -11.853 1.00 86.81 97 PRO A C 1
ATOM 812 O O . PRO A 1 97 ? -5.494 -0.985 -10.744 1.00 86.81 97 PRO A O 1
ATOM 815 N N . MET A 1 98 ? -5.309 -1.021 -12.990 1.00 85.81 98 MET A N 1
ATOM 816 C CA . MET A 1 98 ? -4.135 -1.891 -13.021 1.00 85.81 98 MET A CA 1
ATOM 817 C C . MET A 1 98 ? -2.863 -1.121 -12.654 1.00 85.81 98 MET A C 1
ATOM 819 O O . MET A 1 98 ? -2.813 0.110 -12.717 1.00 85.81 98 MET A O 1
ATOM 823 N N . GLN A 1 99 ? -1.821 -1.858 -12.275 1.00 83.00 99 GLN A N 1
ATOM 824 C CA . GLN A 1 99 ? -0.501 -1.287 -12.045 1.00 83.00 99 GLN A CA 1
ATOM 825 C C . GLN A 1 99 ? 0.147 -0.858 -13.373 1.00 83.00 99 GLN A C 1
ATOM 827 O O . GLN A 1 99 ? -0.142 -1.412 -14.433 1.00 83.00 99 GLN A O 1
ATOM 832 N N . THR A 1 100 ? 0.984 0.180 -13.318 1.00 83.69 100 THR A N 1
ATOM 833 C CA . THR A 1 100 ? 1.702 0.709 -14.484 1.00 83.69 100 THR A CA 1
ATOM 834 C C . THR A 1 100 ? 2.982 -0.084 -14.727 1.00 83.69 100 THR A C 1
ATOM 836 O O . THR A 1 100 ? 4.083 0.442 -14.558 1.00 83.69 100 THR A O 1
ATOM 839 N N . ASP A 1 101 ? 2.830 -1.348 -15.095 1.00 88.19 101 ASP A N 1
ATOM 840 C CA . ASP A 1 101 ? 3.962 -2.233 -15.348 1.00 88.19 101 ASP A CA 1
ATOM 841 C C . ASP A 1 101 ? 4.367 -2.138 -16.825 1.00 88.19 101 ASP A C 1
ATOM 843 O O . ASP A 1 101 ? 3.534 -1.973 -17.721 1.00 88.19 101 ASP A O 1
ATOM 847 N N . CYS A 1 102 ? 5.669 -2.192 -17.084 1.00 92.50 102 CYS A N 1
ATOM 848 C CA . CYS A 1 102 ? 6.239 -2.169 -18.420 1.00 92.50 102 CYS A CA 1
ATOM 849 C C . CYS A 1 102 ? 6.722 -3.570 -18.796 1.00 92.50 102 CYS A C 1
ATOM 851 O O . CYS A 1 102 ? 7.377 -4.250 -18.007 1.00 92.50 102 CYS A O 1
ATOM 853 N N . GLU A 1 103 ? 6.453 -3.994 -20.027 1.00 94.62 103 GLU A N 1
ATOM 854 C CA . GLU A 1 103 ? 6.992 -5.249 -20.546 1.00 94.62 103 GLU A CA 1
ATOM 855 C C . GLU A 1 103 ? 8.520 -5.172 -20.682 1.00 94.62 103 GLU A C 1
ATOM 857 O O . GLU A 1 103 ? 9.099 -4.152 -21.083 1.00 94.62 103 GLU A O 1
ATOM 862 N N . ARG A 1 104 ? 9.200 -6.282 -20.376 1.00 94.62 104 ARG A N 1
ATOM 863 C CA . ARG A 1 104 ? 10.668 -6.359 -20.444 1.00 94.62 104 ARG A CA 1
ATOM 864 C C . ARG A 1 104 ? 11.165 -6.153 -21.868 1.00 94.62 104 ARG A C 1
ATOM 866 O O . ARG A 1 104 ? 12.183 -5.500 -22.075 1.00 94.62 104 ARG A O 1
ATOM 873 N N . GLU A 1 105 ? 10.419 -6.665 -22.835 1.00 95.94 105 GLU A N 1
ATOM 874 C CA . GLU A 1 105 ? 10.675 -6.559 -24.265 1.00 95.94 105 GLU A CA 1
ATOM 875 C C . GLU A 1 105 ? 10.598 -5.101 -24.732 1.00 95.94 105 GLU A C 1
ATOM 877 O O . GLU A 1 105 ? 11.474 -4.639 -25.467 1.00 95.94 105 GLU A O 1
ATOM 882 N N . VAL A 1 106 ? 9.599 -4.350 -24.250 1.00 95.69 106 VAL A N 1
ATOM 883 C CA . VAL A 1 106 ? 9.446 -2.917 -24.546 1.00 95.69 106 VAL A CA 1
ATOM 884 C C . VAL A 1 106 ? 10.633 -2.133 -23.993 1.00 95.69 106 VAL A C 1
ATOM 886 O O . VAL A 1 106 ? 11.251 -1.361 -24.730 1.00 95.69 106 VAL A O 1
ATOM 889 N N . MET A 1 107 ? 11.015 -2.360 -22.732 1.00 96.00 107 MET A N 1
ATOM 890 C CA . MET A 1 107 ? 12.187 -1.695 -22.150 1.00 96.00 107 MET A CA 1
ATOM 891 C C . MET A 1 107 ? 13.487 -2.057 -22.869 1.00 96.00 107 MET A C 1
ATOM 893 O O . MET A 1 107 ? 14.302 -1.171 -23.128 1.00 96.00 107 MET A O 1
ATOM 897 N N . ALA A 1 108 ? 13.675 -3.326 -23.237 1.00 95.62 108 ALA A N 1
ATOM 898 C CA . ALA A 1 108 ? 14.856 -3.773 -23.968 1.00 95.62 108 ALA A CA 1
ATOM 899 C C . ALA A 1 108 ? 14.983 -3.069 -25.329 1.00 95.62 108 ALA A C 1
ATOM 901 O O . ALA A 1 108 ? 16.072 -2.629 -25.704 1.00 95.62 108 ALA A O 1
ATOM 902 N N . GLU A 1 109 ? 13.874 -2.898 -26.052 1.00 97.81 109 GLU A N 1
ATOM 903 C CA . GLU A 1 109 ? 13.863 -2.181 -27.328 1.00 97.81 109 GLU A CA 1
ATOM 904 C C . GLU A 1 109 ? 14.143 -0.677 -27.147 1.00 97.81 109 GLU A C 1
ATOM 906 O O . GLU A 1 109 ? 14.886 -0.090 -27.937 1.00 97.81 109 GLU A O 1
ATOM 911 N N . LEU A 1 110 ? 13.621 -0.045 -26.089 1.00 96.88 110 LEU A N 1
ATOM 912 C CA . LEU A 1 110 ? 13.913 1.361 -25.771 1.00 96.88 110 LEU A CA 1
ATOM 913 C C . LEU A 1 110 ? 15.393 1.591 -25.428 1.00 96.88 110 LEU A C 1
ATOM 915 O O . LEU A 1 110 ? 15.982 2.575 -25.888 1.00 96.88 110 LEU A O 1
ATOM 919 N N . VAL A 1 111 ? 15.999 0.673 -24.670 1.00 97.06 111 VAL A N 1
ATOM 920 C CA . VAL A 1 111 ? 17.435 0.685 -24.352 1.00 97.06 111 VAL A CA 1
ATOM 921 C C . VAL A 1 111 ? 18.266 0.491 -25.617 1.00 97.06 111 VAL A C 1
ATOM 923 O O . VAL A 1 111 ? 19.184 1.266 -25.883 1.00 97.06 111 VAL A O 1
ATOM 926 N N . LYS A 1 112 ? 17.906 -0.484 -26.459 1.00 98.00 112 LYS A N 1
ATOM 927 C CA . LYS A 1 112 ? 18.581 -0.748 -27.738 1.00 98.00 112 LYS A CA 1
ATOM 928 C C . LYS A 1 112 ? 18.550 0.458 -28.681 1.00 98.00 112 LYS A C 1
ATOM 930 O O . LYS A 1 112 ? 19.515 0.695 -29.403 1.00 98.00 112 LYS A O 1
ATOM 935 N N . ARG A 1 113 ? 17.460 1.233 -28.672 1.00 98.06 113 ARG A N 1
ATOM 936 C CA . ARG A 1 113 ? 17.321 2.481 -29.446 1.00 98.06 113 ARG A CA 1
ATOM 937 C C . ARG A 1 113 ? 18.055 3.677 -28.831 1.00 98.06 113 ARG A C 1
ATOM 939 O O . ARG A 1 113 ? 18.066 4.741 -29.443 1.00 98.06 113 ARG A O 1
ATOM 946 N N . GLY A 1 114 ? 18.632 3.536 -27.637 1.00 97.38 114 GLY A N 1
ATOM 947 C CA . GLY A 1 114 ? 19.286 4.627 -26.914 1.00 97.38 114 GLY A CA 1
ATOM 948 C C . GLY A 1 114 ? 18.323 5.694 -26.380 1.00 97.38 114 GLY A C 1
ATOM 949 O O . GLY A 1 114 ? 18.762 6.793 -26.054 1.00 97.38 114 GLY A O 1
ATOM 950 N N . ILE A 1 115 ? 17.020 5.393 -26.303 1.00 97.50 115 ILE A N 1
ATOM 951 C CA . ILE A 1 115 ? 15.993 6.312 -25.779 1.00 97.50 115 ILE A CA 1
ATOM 952 C C . ILE A 1 115 ? 16.048 6.349 -24.248 1.00 97.50 115 ILE A C 1
ATOM 954 O O . ILE A 1 115 ? 15.872 7.402 -23.638 1.00 97.50 115 ILE A O 1
ATOM 958 N N . VAL A 1 116 ? 16.306 5.195 -23.630 1.00 95.75 116 VAL A N 1
ATOM 959 C CA . VAL A 1 116 ? 16.437 5.027 -22.179 1.00 95.75 116 VAL A CA 1
ATOM 960 C C . VAL A 1 116 ? 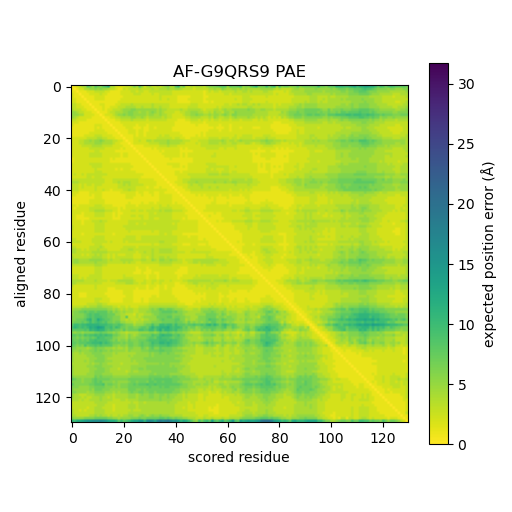17.787 4.378 -21.883 1.00 95.75 116 VAL A C 1
ATOM 962 O O . VAL A 1 116 ? 18.296 3.598 -22.687 1.00 95.75 116 VAL A O 1
ATOM 965 N N . LYS A 1 117 ? 18.395 4.714 -20.744 1.00 96.50 117 LYS A N 1
ATOM 966 C CA . LYS A 1 117 ? 19.622 4.061 -20.273 1.00 96.50 117 LYS A CA 1
ATOM 967 C C . LYS A 1 117 ? 19.285 2.731 -19.602 1.00 96.50 117 LYS A C 1
ATOM 969 O O . LYS A 1 117 ? 18.238 2.606 -18.976 1.00 96.50 117 LYS A O 1
ATOM 974 N N . ASP A 1 118 ? 20.181 1.756 -19.706 1.00 95.81 118 ASP A N 1
ATOM 975 C CA . ASP A 1 118 ? 20.044 0.502 -18.965 1.00 95.81 118 ASP A CA 1
ATOM 976 C C . ASP A 1 118 ? 20.402 0.726 -17.487 1.00 95.81 118 ASP A C 1
ATOM 978 O O . ASP A 1 118 ? 21.576 0.813 -17.124 1.00 95.81 118 ASP A O 1
ATOM 982 N N . GLU A 1 119 ? 19.381 0.907 -16.647 1.00 95.69 119 GLU A N 1
ATOM 983 C CA . GLU A 1 119 ? 19.520 1.254 -15.228 1.00 95.69 119 GLU A CA 1
ATOM 984 C C . GLU A 1 119 ? 18.773 0.234 -14.346 1.00 95.69 119 GLU A C 1
ATOM 986 O O . GLU A 1 119 ? 17.724 0.547 -13.775 1.00 95.69 119 GLU A O 1
ATOM 991 N N . PRO A 1 120 ? 19.291 -1.001 -14.192 1.00 93.75 120 PRO A N 1
ATOM 992 C CA . PRO A 1 120 ? 18.585 -2.087 -13.506 1.00 93.75 120 PRO A CA 1
ATOM 993 C C . PRO A 1 120 ? 18.243 -1.770 -12.044 1.00 93.75 120 PRO A C 1
ATOM 995 O O . PRO A 1 120 ? 17.179 -2.156 -11.560 1.00 93.75 120 PRO A O 1
ATOM 998 N N . GLU A 1 121 ? 19.100 -1.024 -11.341 1.00 94.50 121 GLU A N 1
ATOM 999 C CA . GLU A 1 121 ? 18.831 -0.574 -9.969 1.00 94.50 121 GLU A CA 1
ATOM 1000 C C . GLU A 1 121 ? 17.621 0.364 -9.901 1.00 94.50 121 GLU A C 1
ATOM 1002 O O . GLU A 1 121 ? 16.806 0.280 -8.980 1.00 94.50 121 GLU A O 1
ATOM 1007 N N . LEU A 1 122 ? 17.483 1.241 -10.898 1.00 94.44 122 LEU A N 1
ATOM 1008 C CA . LEU A 1 122 ? 16.381 2.186 -11.005 1.00 94.44 122 LEU A CA 1
ATOM 1009 C C . LEU A 1 122 ? 15.088 1.463 -11.392 1.00 94.44 122 LEU A C 1
ATOM 1011 O O . LEU A 1 122 ? 14.046 1.706 -10.783 1.00 94.44 122 LEU A O 1
ATOM 1015 N N . PHE A 1 123 ? 15.173 0.516 -12.330 1.00 94.31 123 PHE A N 1
ATOM 1016 C CA . PHE A 1 123 ? 14.042 -0.324 -12.720 1.00 94.31 123 PHE A CA 1
ATOM 1017 C C . PHE A 1 123 ? 13.512 -1.152 -11.550 1.00 94.31 123 PHE A C 1
ATOM 1019 O O . PHE A 1 123 ? 12.302 -1.247 -11.366 1.00 94.31 123 PHE A O 1
ATOM 1026 N N . HIS A 1 124 ? 14.407 -1.699 -10.723 1.00 92.94 124 HIS A N 1
ATOM 1027 C CA . HIS A 1 124 ? 14.031 -2.407 -9.504 1.00 92.94 124 HIS A CA 1
ATOM 1028 C C . HIS A 1 124 ? 13.421 -1.460 -8.461 1.00 92.94 124 HIS A C 1
ATOM 1030 O O . HIS A 1 124 ? 12.361 -1.745 -7.912 1.00 92.94 124 HIS A O 1
ATOM 1036 N N . LYS A 1 125 ? 14.057 -0.310 -8.193 1.00 93.88 125 LYS A N 1
ATOM 1037 C CA . LYS A 1 125 ? 13.578 0.671 -7.203 1.00 93.88 125 LYS A CA 1
ATOM 1038 C C . LYS A 1 125 ? 12.157 1.156 -7.497 1.00 93.88 125 LYS A C 1
ATOM 1040 O O . LYS A 1 125 ? 11.380 1.341 -6.560 1.00 93.88 125 LYS A O 1
ATOM 1045 N N . PHE A 1 126 ? 11.841 1.379 -8.770 1.00 93.88 126 PHE A N 1
ATOM 1046 C CA . PHE A 1 126 ? 10.539 1.877 -9.213 1.00 93.88 126 PHE A CA 1
ATOM 1047 C C . PHE A 1 126 ? 9.596 0.785 -9.716 1.00 93.88 126 PHE A C 1
ATOM 1049 O O . PHE A 1 126 ? 8.544 1.117 -10.248 1.00 93.88 126 PHE A O 1
ATOM 1056 N N . GLU A 1 127 ? 9.957 -0.490 -9.535 1.00 94.12 127 GLU A N 1
ATOM 1057 C CA . GLU A 1 127 ? 9.128 -1.639 -9.922 1.00 94.12 127 GLU A CA 1
ATOM 1058 C C . GLU A 1 127 ? 8.621 -1.536 -11.370 1.00 94.12 127 GLU A C 1
ATOM 1060 O O . GLU A 1 127 ? 7.458 -1.784 -11.656 1.00 94.12 127 GLU A O 1
ATOM 1065 N N . ILE A 1 128 ? 9.505 -1.168 -12.305 1.00 94.19 128 ILE A N 1
ATOM 1066 C CA . ILE A 1 128 ? 9.142 -0.970 -13.721 1.00 94.19 128 ILE A CA 1
ATOM 1067 C C . ILE A 1 128 ? 8.584 -2.250 -14.357 1.00 94.19 128 ILE A C 1
ATOM 1069 O O . ILE A 1 128 ? 7.803 -2.177 -15.295 1.00 94.19 128 ILE A O 1
ATOM 1073 N N . PHE A 1 129 ? 8.977 -3.413 -13.840 1.00 91.12 129 PHE A N 1
ATOM 1074 C CA . PHE A 1 129 ? 8.534 -4.736 -14.292 1.00 91.12 129 PHE A CA 1
ATOM 1075 C C . PHE A 1 129 ? 7.661 -5.440 -13.239 1.00 91.12 129 PHE A C 1
ATOM 1077 O O . PHE A 1 129 ? 7.772 -6.662 -13.123 1.00 91.12 129 PHE A O 1
ATOM 1084 N N . GLY A 1 130 ? 6.968 -4.649 -12.406 1.00 72.69 130 GLY A N 1
ATOM 1085 C CA . GLY A 1 130 ? 6.247 -5.055 -11.192 1.00 72.69 130 GLY A CA 1
ATOM 1086 C C . GLY A 1 130 ? 5.430 -6.327 -11.316 1.00 72.69 130 GLY A C 1
ATOM 1087 O O . GLY A 1 130 ? 4.769 -6.503 -12.359 1.00 72.69 130 GLY A O 1
#

Secondary structure (DSSP, 8-state):
--EEEEE-TTSSS-EEEEE---SS-HHHHHHHHGGGTTS-SEEEEE-TTS-TT-HHHHHHHHHHH--TTTSEEEETTEEEEE-SPP-GGGT--SPPPPP----HHHHHHHHHTTSS---HHHHHHTTTT-

Foldseek 3Di:
DPDWDWDPPVDPAIAIEDEDPDPADVVVVVVVCCVVVVVHQHYEYEYPPDDPVQPPVVVVLLVVQDDPVQQWDDDPSHIYGYSYFDDVNSPDPDDTDDDQADDPVVVVVCCVVVVDPPDVVVCVNNVNHD

Sequence (130 aa):
VKGLRQFKKQSKTPICVIKFEKDRPVKELFSKLLEFKEFFKLLVVVDMQNYLENPYMLLWRVTNNIDALRDIYIDGENFCVDATSKDELEGYTRGWPMQTDCEREVMAELVKRGIVKDEPELFHKFEIFG

Nearest PDB structures (foldseek):
  6h6x-assembly1_B  TM=8.678E-01  e=1.683E-03  Pelotomaculum thermopropionicum SI
  6h6x-assembly1_A  TM=8.539E-01  e=2.355E-03  Pelotomaculum thermopropionicum SI
  6h6v-assembly1_C  TM=7.493E-01  e=4.933E-03  Pelotomaculum thermopropionicum SI
  7p9q-assembly1_E  TM=6.279E-01  e=4.612E-03  Glutamicibacter nicotianae
  7p9q-assembly1_A  TM=6.274E-01  e=5.643E-03  Glutamicibacter nicotianae

Solvent-accessible surface area (backbone atoms only — not comparable to full-atom values): 7740 Å² total; per-residue (Å²): 118,79,49,75,46,74,42,62,74,88,49,100,60,29,42,34,38,32,26,37,77,80,86,66,56,61,68,63,53,49,64,61,51,52,81,50,48,90,80,47,32,34,40,35,38,31,40,70,87,63,59,81,88,40,66,67,50,46,50,53,48,40,68,72,42,46,50,80,85,78,31,51,48,78,57,93,81,35,36,38,37,42,28,35,85,62,38,66,89,75,72,36,84,62,86,61,85,77,82,87,54,46,57,68,69,59,52,50,52,36,33,74,71,66,78,41,79,91,48,68,70,58,38,59,65,65,38,37,70,97

pLDDT: mean 94.34, std 3.98, range [72.69, 98.44]